Protein AF-U2AZT4-F1 (afdb_monomer_lite)

Structure (mmCIF, N/CA/C/O backbone):
data_AF-U2AZT4-F1
#
_entry.id   AF-U2AZT4-F1
#
loop_
_atom_site.group_PDB
_atom_site.id
_atom_site.type_symbol
_atom_site.label_atom_id
_atom_site.label_alt_id
_atom_site.label_comp_id
_atom_site.label_asym_id
_atom_site.label_entity_id
_atom_site.label_seq_id
_atom_site.pdbx_PDB_ins_code
_atom_site.Cartn_x
_atom_site.Cartn_y
_atom_site.Cartn_z
_atom_site.occupancy
_atom_site.B_iso_or_equiv
_atom_site.auth_seq_id
_atom_site.auth_comp_id
_atom_site.auth_asym_id
_atom_site.auth_atom_id
_atom_site.pdbx_PDB_model_num
ATOM 1 N N . MET A 1 1 ? 0.809 1.625 20.264 1.00 67.44 1 MET A N 1
ATOM 2 C CA . MET A 1 1 ? 0.785 0.722 19.097 1.00 67.44 1 MET A CA 1
ATOM 3 C C . MET A 1 1 ? 2.201 0.553 18.581 1.00 67.44 1 MET A C 1
ATOM 5 O O . MET A 1 1 ? 2.754 1.514 18.062 1.00 67.44 1 MET A O 1
ATOM 9 N N . GLY A 1 2 ? 2.819 -0.617 18.776 1.00 77.88 2 GLY A N 1
ATOM 10 C CA . GLY A 1 2 ? 4.212 -0.861 18.359 1.00 77.88 2 GLY A CA 1
ATOM 11 C C . GLY A 1 2 ? 4.451 -0.686 16.851 1.00 77.88 2 GLY A C 1
ATOM 12 O O . GLY A 1 2 ? 5.544 -0.302 16.452 1.00 77.88 2 GLY A O 1
ATOM 13 N N . GLY A 1 3 ? 3.412 -0.861 16.024 1.00 85.12 3 GLY A N 1
ATOM 14 C CA . GLY A 1 3 ? 3.492 -0.715 14.567 1.00 85.12 3 GLY A CA 1
ATOM 15 C C . GLY A 1 3 ? 3.894 0.680 14.079 1.00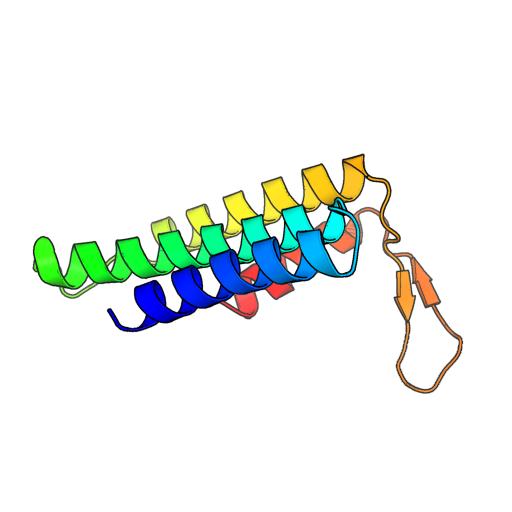 85.12 3 GLY A C 1
ATOM 16 O O . GLY A 1 3 ? 4.586 0.788 13.074 1.00 85.12 3 GLY A O 1
ATOM 17 N N . VAL A 1 4 ? 3.560 1.750 14.812 1.00 89.44 4 VAL A N 1
ATOM 18 C CA . VAL A 1 4 ? 3.944 3.123 14.423 1.00 89.44 4 VAL A CA 1
ATOM 19 C C . VAL A 1 4 ? 5.463 3.294 14.431 1.00 89.44 4 VAL A C 1
ATOM 21 O O . VAL A 1 4 ? 6.015 3.897 13.514 1.00 89.44 4 VAL A O 1
ATOM 24 N N . MET A 1 5 ? 6.140 2.717 15.429 1.00 92.12 5 MET A N 1
ATOM 25 C CA . MET A 1 5 ? 7.602 2.752 15.514 1.00 92.12 5 MET A CA 1
ATOM 26 C C . MET A 1 5 ? 8.234 2.000 14.342 1.00 92.12 5 MET A C 1
ATOM 28 O O . MET A 1 5 ? 9.164 2.510 13.729 1.00 92.12 5 MET A O 1
ATOM 32 N N . ILE A 1 6 ? 7.687 0.832 13.990 1.00 93.50 6 ILE A N 1
ATOM 33 C CA . ILE A 1 6 ? 8.176 0.017 12.870 1.00 93.50 6 ILE A CA 1
ATOM 34 C C . ILE A 1 6 ? 8.046 0.782 11.549 1.00 93.50 6 ILE A C 1
ATOM 36 O O . ILE A 1 6 ? 9.004 0.858 10.787 1.00 93.50 6 ILE A O 1
ATOM 40 N N . ILE A 1 7 ? 6.887 1.388 11.292 1.00 93.81 7 ILE A N 1
ATOM 41 C CA . ILE A 1 7 ? 6.633 2.124 10.048 1.00 93.81 7 ILE A CA 1
ATOM 42 C C . ILE A 1 7 ? 7.537 3.352 9.942 1.00 93.81 7 ILE A C 1
ATOM 44 O O . ILE A 1 7 ? 8.127 3.581 8.888 1.00 93.81 7 ILE A O 1
ATOM 48 N N . LEU A 1 8 ? 7.706 4.103 11.034 1.00 93.69 8 LEU A N 1
ATOM 49 C CA . LEU A 1 8 ? 8.655 5.216 11.083 1.00 93.69 8 LEU A CA 1
ATOM 50 C C . LEU A 1 8 ? 10.078 4.758 10.764 1.00 93.69 8 LEU A C 1
ATOM 52 O O . LEU A 1 8 ? 10.746 5.381 9.940 1.00 93.69 8 LEU A O 1
ATOM 56 N N . SER A 1 9 ? 10.529 3.655 11.367 1.00 95.12 9 SER A N 1
ATOM 57 C CA . SER A 1 9 ? 11.845 3.084 11.076 1.00 95.12 9 SER A CA 1
ATOM 58 C C . SER A 1 9 ? 11.981 2.682 9.607 1.00 95.12 9 SER A C 1
ATOM 60 O O . SER A 1 9 ? 12.968 3.057 8.982 1.00 95.12 9 SER A O 1
ATOM 62 N N . ILE A 1 10 ? 10.985 2.002 9.027 1.00 95.31 10 ILE A N 1
ATOM 63 C CA . ILE A 1 10 ? 10.994 1.612 7.608 1.00 95.31 10 ILE A CA 1
ATOM 64 C C . ILE A 1 10 ? 11.131 2.844 6.712 1.00 95.31 10 ILE A C 1
ATOM 66 O O . ILE A 1 10 ? 11.983 2.850 5.827 1.00 95.31 10 ILE A O 1
ATOM 70 N N . ILE A 1 11 ? 10.346 3.897 6.942 1.00 94.06 11 ILE A N 1
ATOM 71 C CA . ILE A 1 11 ? 10.368 5.108 6.107 1.00 94.06 11 ILE A CA 1
ATOM 72 C C . ILE A 1 11 ? 11.731 5.789 6.177 1.00 94.06 11 ILE A C 1
ATOM 74 O O . ILE A 1 11 ? 12.332 6.071 5.142 1.00 94.06 11 ILE A O 1
ATOM 78 N N . VAL A 1 12 ? 12.234 6.026 7.391 1.00 94.81 12 VAL A N 1
ATOM 79 C CA . VAL A 1 12 ? 13.513 6.713 7.593 1.00 94.81 12 VAL A CA 1
ATOM 80 C C . VAL A 1 12 ? 14.648 5.907 6.972 1.00 94.81 12 VAL A C 1
ATOM 82 O O . VAL A 1 12 ? 15.431 6.454 6.198 1.00 94.81 12 VAL A O 1
ATOM 85 N N . THR A 1 13 ? 14.721 4.604 7.249 1.00 94.88 13 THR A N 1
ATOM 86 C CA . THR A 1 13 ? 15.767 3.745 6.688 1.00 94.88 13 THR A CA 1
ATOM 87 C C . THR A 1 13 ? 15.674 3.669 5.167 1.00 94.88 13 THR A C 1
ATOM 89 O O . THR A 1 13 ? 16.699 3.797 4.506 1.00 94.88 13 THR A O 1
ATOM 92 N N . THR A 1 14 ? 14.475 3.529 4.599 1.00 94.44 14 THR A N 1
ATOM 93 C CA . THR A 1 14 ? 14.282 3.438 3.142 1.00 94.44 14 THR A CA 1
ATOM 94 C C . THR A 1 14 ? 14.711 4.731 2.448 1.00 94.44 14 THR A C 1
ATOM 96 O O . THR A 1 14 ? 15.463 4.680 1.482 1.00 94.44 14 THR A O 1
ATOM 99 N N . ILE A 1 15 ? 14.336 5.902 2.976 1.00 92.50 15 ILE A N 1
ATOM 100 C CA . ILE A 1 15 ? 14.741 7.196 2.403 1.00 92.50 15 ILE A CA 1
ATOM 101 C C . ILE A 1 15 ? 16.258 7.396 2.495 1.00 92.50 15 ILE A C 1
ATOM 103 O O . ILE A 1 15 ? 16.887 7.743 1.498 1.00 92.50 15 ILE A O 1
ATOM 107 N N . VAL A 1 16 ? 16.856 7.159 3.667 1.00 94.25 16 VAL A N 1
ATOM 108 C CA . VAL A 1 16 ? 18.300 7.361 3.879 1.00 94.25 16 VAL A CA 1
ATOM 109 C C . VAL A 1 16 ? 19.124 6.409 3.016 1.00 94.25 16 VAL A C 1
ATOM 111 O O . VAL A 1 16 ? 20.115 6.821 2.414 1.00 94.25 16 VAL A O 1
ATOM 114 N N . MET A 1 17 ? 18.728 5.136 2.943 1.00 93.88 17 MET A N 1
ATOM 115 C CA . MET A 1 17 ? 19.446 4.142 2.148 1.00 93.88 17 MET A CA 1
ATOM 116 C C . MET A 1 17 ? 19.299 4.412 0.657 1.00 93.88 17 MET A C 1
ATOM 118 O O . MET A 1 17 ? 20.307 4.376 -0.047 1.00 93.88 17 MET A O 1
ATOM 122 N N . THR A 1 18 ? 18.100 4.760 0.181 1.00 92.25 18 THR A N 1
ATOM 123 C CA . THR A 1 18 ? 17.926 5.122 -1.225 1.00 92.25 18 THR A CA 1
ATOM 124 C C . THR A 1 18 ? 18.751 6.348 -1.573 1.00 92.25 18 THR A C 1
ATOM 126 O O . THR A 1 18 ? 19.521 6.268 -2.511 1.00 92.25 18 THR A O 1
ATOM 129 N N . GLN A 1 19 ? 18.715 7.428 -0.788 1.00 90.06 19 GLN A N 1
ATOM 130 C CA . GLN A 1 19 ? 19.529 8.618 -1.079 1.00 90.06 19 GLN A CA 1
ATOM 131 C C . GLN A 1 19 ? 21.039 8.343 -1.113 1.00 90.06 19 GLN A C 1
ATOM 133 O O . GLN A 1 19 ? 21.775 9.046 -1.801 1.00 90.06 19 GLN A O 1
ATOM 138 N N . LYS A 1 20 ? 21.518 7.355 -0.348 1.00 90.69 20 LYS A N 1
ATOM 139 C CA . LYS A 1 20 ? 22.946 7.043 -0.249 1.00 90.69 20 LYS A CA 1
ATOM 140 C C . LYS A 1 20 ? 23.432 6.057 -1.314 1.00 90.69 20 LYS A C 1
ATOM 142 O O . LYS A 1 20 ? 24.595 6.129 -1.701 1.00 90.69 20 LYS A O 1
ATOM 147 N N . PHE A 1 21 ? 22.588 5.115 -1.732 1.00 90.25 21 PHE A N 1
ATOM 148 C CA . PHE A 1 21 ? 23.001 3.966 -2.546 1.00 90.25 21 PHE A CA 1
ATOM 149 C C . PHE A 1 21 ? 22.249 3.825 -3.874 1.00 90.25 21 PHE A C 1
ATOM 151 O O . PHE A 1 21 ? 22.604 2.958 -4.669 1.00 90.25 21 PHE A O 1
ATOM 158 N N . SER A 1 22 ? 21.210 4.623 -4.121 1.00 90.12 22 SER A N 1
ATOM 159 C CA . SER A 1 22 ? 20.369 4.504 -5.312 1.00 90.12 22 SER A CA 1
ATOM 160 C C . SER A 1 22 ? 19.689 5.837 -5.663 1.00 90.12 22 SER A C 1
ATOM 162 O O . SER A 1 22 ? 20.007 6.887 -5.111 1.00 90.12 22 SER A O 1
ATOM 164 N N . GLU A 1 23 ? 18.754 5.801 -6.605 1.00 89.50 23 GLU A N 1
ATOM 165 C CA . GLU A 1 23 ? 17.908 6.934 -6.970 1.00 89.50 23 GLU A CA 1
ATOM 166 C C . GLU A 1 23 ? 16.470 6.675 -6.518 1.00 89.50 23 GLU A C 1
ATOM 168 O O . GLU A 1 23 ? 16.046 5.533 -6.329 1.00 89.50 23 GLU A O 1
ATOM 173 N N . ILE A 1 24 ? 15.705 7.748 -6.312 1.00 89.50 24 ILE A N 1
ATOM 174 C CA . ILE A 1 24 ? 14.295 7.628 -5.937 1.00 89.50 24 ILE A CA 1
ATOM 175 C C . ILE A 1 24 ? 13.526 7.130 -7.157 1.00 89.50 24 ILE A C 1
ATOM 177 O O . ILE A 1 24 ? 13.278 7.887 -8.095 1.00 89.50 24 ILE A O 1
ATOM 181 N N . SER A 1 25 ? 13.144 5.856 -7.125 1.00 90.75 25 SER A N 1
ATOM 182 C CA . SER A 1 25 ? 12.405 5.216 -8.204 1.00 90.75 25 SER A CA 1
ATOM 183 C C . SER A 1 25 ? 10.886 5.268 -7.960 1.00 90.75 25 SER A C 1
ATOM 185 O O . SER A 1 25 ? 10.442 5.301 -6.802 1.00 90.75 25 SER A O 1
ATOM 187 N N . PRO A 1 26 ? 10.048 5.268 -9.014 1.00 90.62 26 PRO A N 1
ATOM 188 C CA . PRO A 1 26 ? 8.595 5.266 -8.846 1.00 90.62 26 PRO A CA 1
ATOM 189 C C . PRO A 1 26 ? 8.072 4.029 -8.095 1.00 90.62 26 PRO A C 1
ATOM 191 O O . PRO A 1 26 ? 7.112 4.137 -7.335 1.00 90.62 26 PRO A O 1
ATOM 194 N N . GLU A 1 27 ? 8.732 2.876 -8.229 1.00 91.62 27 GLU A N 1
ATOM 195 C CA . GLU A 1 27 ? 8.422 1.637 -7.503 1.00 91.62 27 GLU A CA 1
ATOM 196 C C . GLU A 1 27 ? 8.605 1.817 -5.995 1.00 91.62 27 GLU A C 1
ATOM 198 O O . GLU A 1 27 ? 7.735 1.440 -5.210 1.00 91.62 27 GLU A O 1
ATOM 203 N N . MET A 1 28 ? 9.716 2.434 -5.580 1.00 92.62 28 MET A N 1
ATOM 204 C CA . MET A 1 28 ? 9.993 2.716 -4.171 1.00 92.62 28 MET A CA 1
ATOM 205 C C . MET A 1 28 ? 8.907 3.614 -3.575 1.00 92.62 28 MET A C 1
ATOM 207 O O . MET A 1 28 ? 8.386 3.329 -2.494 1.00 92.62 28 MET A O 1
ATOM 211 N N . VAL A 1 29 ? 8.546 4.689 -4.281 1.00 93.19 29 VAL A N 1
ATOM 212 C CA . VAL A 1 29 ? 7.504 5.626 -3.836 1.00 93.19 29 VAL A CA 1
ATOM 213 C C . VAL A 1 29 ? 6.158 4.913 -3.715 1.00 93.19 29 VAL A C 1
ATOM 215 O O . VAL A 1 29 ? 5.448 5.098 -2.725 1.00 93.19 29 VAL A O 1
ATOM 218 N N . LEU A 1 30 ? 5.829 4.056 -4.681 1.00 94.19 30 LEU A N 1
ATOM 219 C CA . LEU A 1 30 ? 4.590 3.289 -4.691 1.00 94.19 30 LEU A CA 1
ATOM 220 C C . LEU A 1 30 ? 4.515 2.291 -3.519 1.00 94.19 30 LEU A C 1
ATOM 222 O O . LEU A 1 30 ? 3.484 2.196 -2.850 1.00 94.19 30 LEU A O 1
ATOM 226 N N . LEU A 1 31 ? 5.610 1.589 -3.215 1.00 93.88 31 LEU A N 1
ATOM 227 C CA . LEU A 1 31 ? 5.694 0.671 -2.072 1.00 93.88 31 LEU A CA 1
ATOM 228 C C . LEU A 1 31 ? 5.608 1.405 -0.729 1.00 93.88 31 LEU A C 1
ATOM 230 O O . LEU A 1 31 ? 4.913 0.946 0.185 1.00 93.88 31 LEU A O 1
ATOM 234 N N . LEU A 1 32 ? 6.267 2.561 -0.603 1.00 94.88 32 LEU A N 1
ATOM 235 C CA . LEU A 1 32 ? 6.149 3.407 0.586 1.00 94.88 32 LEU A CA 1
ATOM 236 C C . LEU A 1 32 ? 4.723 3.925 0.768 1.00 94.88 32 LEU A C 1
ATOM 238 O O . LEU A 1 32 ? 4.230 3.919 1.894 1.00 94.88 32 LEU A O 1
ATOM 242 N N . PHE A 1 33 ? 4.043 4.310 -0.315 1.00 95.31 33 PHE A N 1
ATOM 243 C CA . PHE A 1 33 ? 2.638 4.711 -0.280 1.00 95.31 33 PHE A CA 1
ATOM 244 C C . PHE A 1 33 ? 1.741 3.596 0.268 1.00 95.31 33 PHE A C 1
ATOM 246 O O 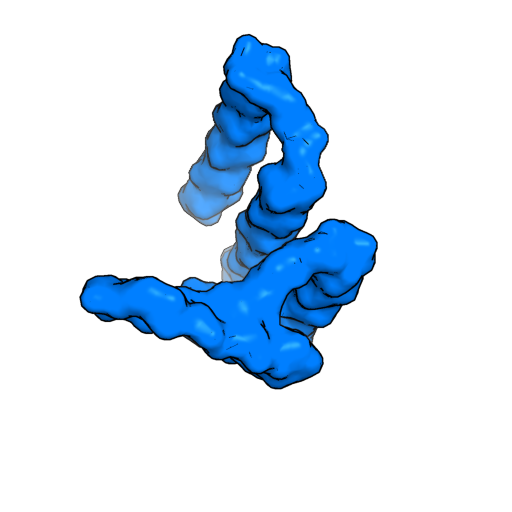. PHE A 1 33 ? 0.959 3.850 1.181 1.00 95.31 33 PHE A O 1
ATOM 253 N N . VAL A 1 34 ? 1.873 2.361 -0.229 1.00 95.31 34 VAL A N 1
ATOM 254 C CA . VAL A 1 34 ? 1.083 1.220 0.269 1.00 95.31 34 VAL A CA 1
ATOM 255 C C . VAL A 1 34 ? 1.395 0.949 1.738 1.00 95.31 34 VAL A C 1
ATOM 257 O O . VAL A 1 34 ? 0.480 0.848 2.553 1.00 95.31 34 VAL A O 1
ATOM 260 N N . THR A 1 35 ? 2.678 0.905 2.098 1.00 94.88 35 THR A N 1
ATOM 261 C CA . THR A 1 35 ? 3.121 0.650 3.478 1.00 94.88 35 THR A CA 1
ATOM 262 C C . THR A 1 35 ? 2.552 1.688 4.447 1.00 94.88 35 THR A C 1
ATOM 264 O O . THR A 1 35 ? 2.013 1.342 5.498 1.00 94.88 35 THR A O 1
ATOM 267 N N . LEU A 1 36 ? 2.616 2.968 4.072 1.00 95.12 36 LEU A N 1
ATOM 268 C CA . LEU A 1 36 ? 2.030 4.066 4.834 1.00 95.12 36 LEU A CA 1
ATOM 269 C C . LEU A 1 36 ? 0.505 4.000 4.872 1.00 95.12 36 LEU A C 1
ATOM 271 O O . LEU A 1 36 ? -0.076 4.189 5.934 1.00 95.12 36 LEU A O 1
ATOM 275 N N . GLY A 1 37 ? -0.147 3.721 3.745 1.00 94.88 37 GLY A N 1
ATOM 276 C CA . GLY A 1 37 ? -1.602 3.647 3.643 1.00 94.88 37 GLY A CA 1
ATOM 277 C C . GLY A 1 37 ? -2.187 2.585 4.571 1.00 94.88 37 GLY A C 1
ATOM 278 O O . GLY A 1 37 ? -3.055 2.888 5.390 1.00 94.88 37 GLY A O 1
ATOM 279 N N . TYR A 1 38 ? -1.666 1.357 4.506 1.00 94.12 38 TYR A N 1
ATOM 280 C CA . TYR A 1 38 ? -2.079 0.270 5.402 1.00 94.12 38 TYR A CA 1
ATOM 281 C C . TYR A 1 38 ? -1.672 0.533 6.852 1.00 94.12 38 TYR A C 1
ATOM 283 O O . TYR A 1 38 ? -2.435 0.255 7.777 1.00 94.12 38 TYR A O 1
ATOM 291 N N . GLY A 1 39 ? -0.509 1.151 7.049 1.00 93.69 39 GLY A N 1
ATOM 292 C CA . GLY A 1 39 ? -0.042 1.628 8.339 1.00 93.69 39 GLY A CA 1
ATOM 293 C C . GLY A 1 39 ? -0.992 2.591 9.037 1.00 93.69 39 GLY A C 1
ATOM 294 O O . GLY A 1 39 ? -1.338 2.401 10.202 1.00 93.69 39 GLY A O 1
ATOM 295 N N . LEU A 1 40 ? -1.437 3.618 8.313 1.00 93.62 40 LEU A N 1
ATOM 296 C CA . LEU A 1 40 ? -2.400 4.605 8.791 1.00 93.62 40 LEU A CA 1
ATOM 297 C C . LEU A 1 40 ? -3.761 3.966 9.051 1.00 93.62 40 LEU A C 1
ATOM 299 O O . LEU A 1 40 ? -4.395 4.273 10.056 1.00 93.62 40 LEU A O 1
ATOM 303 N N . LEU A 1 41 ? -4.195 3.053 8.184 1.00 93.31 41 LEU A N 1
ATOM 304 C CA . LEU A 1 41 ? -5.458 2.340 8.342 1.00 93.31 41 LEU A CA 1
ATOM 305 C C . LEU A 1 41 ? -5.467 1.466 9.608 1.00 93.31 41 LEU A C 1
ATOM 307 O O . LEU A 1 41 ? -6.440 1.494 10.360 1.00 93.31 41 LEU A O 1
ATOM 311 N N . GLY A 1 42 ? -4.364 0.763 9.888 1.00 92.12 42 GLY A N 1
ATOM 312 C CA . GLY A 1 42 ? -4.165 0.028 1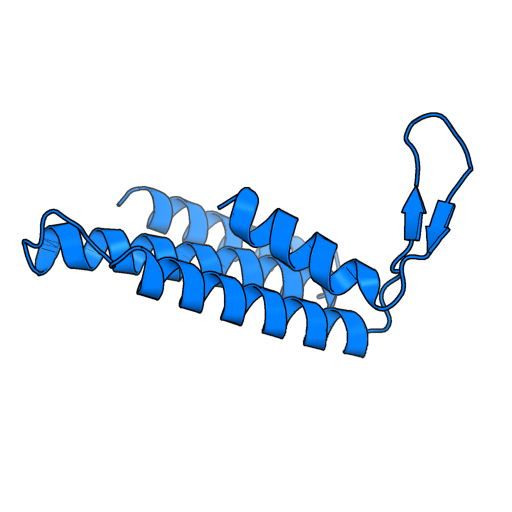1.140 1.00 92.12 42 GLY A CA 1
ATOM 313 C C . GLY A 1 42 ? -4.076 0.950 12.356 1.00 92.12 42 GLY A C 1
ATOM 314 O O . GLY A 1 42 ? -4.747 0.719 13.357 1.00 92.12 42 GLY A O 1
ATOM 315 N N . PHE A 1 43 ? -3.334 2.057 12.252 1.00 92.00 43 PHE A N 1
ATOM 316 C CA . PHE A 1 43 ? -3.240 3.044 13.328 1.00 92.00 43 PHE A CA 1
ATOM 317 C C . PHE A 1 43 ? -4.597 3.663 13.681 1.00 92.00 43 PHE A C 1
ATOM 319 O O . PHE A 1 43 ? -4.886 3.862 14.858 1.00 92.00 43 PHE A O 1
ATOM 326 N N . LEU A 1 44 ? -5.437 3.962 12.689 1.00 91.06 44 LEU A N 1
ATOM 327 C CA . LEU A 1 44 ? -6.780 4.490 12.919 1.00 91.06 44 LEU A CA 1
ATOM 328 C C . LEU A 1 44 ? -7.675 3.474 13.638 1.00 91.06 44 LEU A C 1
ATOM 330 O O . LEU A 1 44 ? -8.439 3.868 14.520 1.00 91.06 44 LEU A O 1
ATOM 334 N N . ASP A 1 45 ? -7.578 2.187 13.295 1.00 90.50 45 ASP A N 1
ATOM 335 C CA . ASP A 1 45 ? -8.356 1.105 13.926 1.00 90.50 45 ASP A CA 1
ATOM 336 C C . ASP A 1 45 ? -8.050 1.023 15.420 1.00 90.50 45 ASP A C 1
ATOM 338 O O . ASP A 1 45 ? -8.914 1.137 16.297 1.00 90.50 45 ASP A O 1
ATOM 342 N N . ASP A 1 46 ? -6.757 0.973 15.682 1.00 89.69 46 ASP A N 1
ATOM 343 C CA . ASP A 1 46 ? -6.141 0.963 16.986 1.00 89.69 46 ASP A CA 1
ATOM 344 C C . ASP A 1 46 ? -6.458 2.221 17.812 1.00 89.69 46 ASP A C 1
ATOM 346 O O . ASP A 1 46 ? -6.795 2.139 18.999 1.00 89.69 46 ASP A O 1
ATOM 350 N N . TYR A 1 47 ? -6.391 3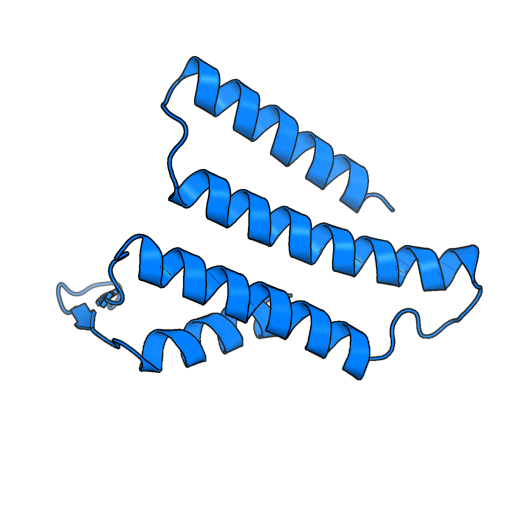.397 17.186 1.00 89.00 47 TYR A N 1
ATOM 351 C CA . TYR A 1 47 ? -6.710 4.672 17.818 1.00 89.00 47 TYR A CA 1
ATOM 352 C C . TYR A 1 47 ? -8.181 4.734 18.234 1.00 89.00 47 TYR A C 1
ATOM 354 O O . TYR A 1 47 ? -8.484 5.096 19.372 1.00 89.00 47 TYR A O 1
ATOM 362 N N . ILE A 1 48 ? -9.108 4.337 17.357 1.00 88.19 48 ILE A N 1
ATOM 363 C CA . ILE A 1 48 ? -10.546 4.307 17.666 1.00 88.19 48 ILE A CA 1
ATOM 364 C C . ILE A 1 48 ? -10.827 3.330 18.810 1.00 88.19 48 ILE A C 1
ATOM 366 O O . ILE A 1 48 ? -11.608 3.635 19.716 1.00 88.19 48 ILE A O 1
ATOM 370 N N . LYS A 1 49 ? -10.160 2.175 18.813 1.00 86.81 49 LYS A N 1
ATOM 371 C CA . LYS A 1 49 ? -10.335 1.172 19.860 1.00 86.81 49 LYS A CA 1
ATOM 372 C C . LYS A 1 49 ? -9.903 1.681 21.233 1.00 86.81 49 LYS A C 1
ATOM 374 O O . LYS A 1 49 ? -10.646 1.534 22.203 1.00 86.81 49 LYS A O 1
ATOM 379 N N . VAL A 1 50 ? -8.728 2.303 21.312 1.00 87.62 50 VAL A N 1
ATOM 380 C CA . VAL A 1 50 ? -8.134 2.748 22.581 1.00 87.62 50 VAL A CA 1
ATOM 381 C C . VAL A 1 50 ? -8.713 4.085 23.045 1.00 87.62 50 VAL A C 1
ATOM 383 O O . VAL A 1 50 ? -9.139 4.208 24.191 1.00 87.62 50 VAL A O 1
ATOM 386 N N . VAL A 1 51 ? -8.746 5.091 22.168 1.00 86.56 51 VAL A N 1
ATOM 387 C CA . VAL A 1 51 ? -9.098 6.471 22.535 1.00 86.56 51 VAL A CA 1
ATOM 388 C C . VAL A 1 51 ? -10.606 6.674 22.560 1.00 86.56 51 VAL A C 1
ATOM 390 O O . VAL A 1 51 ? -11.128 7.237 23.520 1.00 86.56 51 VAL A O 1
ATOM 393 N N . MET A 1 52 ? -11.330 6.170 21.554 1.00 82.75 52 MET A N 1
ATOM 394 C CA . MET A 1 52 ? -12.795 6.290 21.524 1.00 82.75 52 MET A CA 1
ATOM 395 C C . MET A 1 52 ? -13.504 5.210 22.353 1.00 82.75 52 MET A C 1
ATOM 397 O O . MET A 1 52 ? -14.733 5.201 22.401 1.00 82.75 52 MET A O 1
ATOM 401 N N . LYS A 1 53 ? -12.756 4.302 23.004 1.00 82.44 53 LYS A N 1
ATOM 402 C CA . LYS A 1 53 ? -13.277 3.192 23.827 1.00 82.44 53 LYS A CA 1
ATOM 403 C C . LYS A 1 53 ? -14.327 2.336 23.101 1.00 82.44 53 LYS A C 1
ATOM 405 O O . LYS A 1 53 ? -15.233 1.777 23.718 1.00 82.44 53 LYS A O 1
ATOM 410 N N . ARG A 1 54 ? -14.224 2.237 21.771 1.00 79.25 54 ARG A N 1
ATOM 411 C CA . ARG A 1 54 ? -15.103 1.407 20.939 1.00 79.25 54 ARG A CA 1
ATOM 412 C C . ARG A 1 54 ? -14.440 0.053 20.729 1.00 79.25 54 ARG A C 1
ATOM 414 O O . ARG A 1 54 ? -13.509 -0.056 19.943 1.00 79.25 54 ARG A O 1
ATOM 421 N N . ASN A 1 55 ? -14.958 -0.993 21.372 1.00 74.12 55 ASN A N 1
ATOM 422 C CA . ASN A 1 55 ? -14.358 -2.338 21.330 1.00 74.12 55 ASN A CA 1
ATOM 423 C C . ASN A 1 55 ? -14.140 -2.902 19.914 1.00 74.12 55 ASN A C 1
ATOM 425 O O . ASN A 1 55 ? -13.215 -3.685 19.712 1.00 74.12 55 ASN A O 1
ATOM 429 N N . LEU A 1 56 ? -14.981 -2.504 18.955 1.00 75.75 56 LEU A N 1
ATOM 430 C CA . LEU A 1 56 ? -14.943 -2.972 17.568 1.00 75.75 56 LEU A CA 1
ATOM 431 C C . LEU A 1 56 ? -13.884 -2.274 16.697 1.00 75.75 56 LEU A C 1
ATOM 433 O O . LEU A 1 56 ? -13.639 -2.765 15.606 1.00 75.75 56 LEU A O 1
ATOM 437 N N . GLY A 1 57 ? -13.284 -1.159 17.142 1.00 85.12 57 GLY A N 1
ATOM 438 C CA . GLY A 1 57 ? -12.401 -0.356 16.287 1.00 85.12 57 GLY A CA 1
ATOM 439 C C . GLY A 1 57 ? -13.140 0.248 15.082 1.00 85.12 57 GLY A C 1
ATOM 440 O O . GLY A 1 57 ? -14.298 0.673 15.196 1.00 85.12 57 GLY A O 1
ATOM 441 N N . LEU A 1 58 ? -12.471 0.298 13.929 1.00 86.25 58 LEU A N 1
ATOM 442 C CA . LEU A 1 58 ? -13.076 0.577 12.628 1.00 86.25 58 LEU A CA 1
ATOM 443 C C . LEU A 1 58 ? -14.071 -0.532 12.262 1.00 86.25 58 LEU A C 1
ATOM 445 O O . LEU A 1 58 ? -13.814 -1.722 12.419 1.00 86.25 58 LEU A O 1
ATOM 449 N N . THR A 1 59 ? -15.220 -0.154 11.699 1.00 88.88 59 THR A N 1
ATOM 450 C CA . THR A 1 59 ? -16.152 -1.169 11.184 1.00 88.88 59 THR A CA 1
ATOM 451 C C . THR A 1 59 ? -15.536 -1.894 9.986 1.00 88.88 59 THR A C 1
ATOM 453 O O . THR A 1 59 ? -14.833 -1.279 9.181 1.00 88.88 59 THR A O 1
ATOM 456 N N . SER A 1 60 ? -15.855 -3.180 9.803 1.00 88.12 60 SER A N 1
ATOM 457 C CA . SER A 1 60 ? -15.315 -3.990 8.698 1.00 88.12 60 SER A CA 1
ATOM 458 C C . SER A 1 60 ? -15.523 -3.338 7.327 1.00 88.12 60 SER A C 1
ATOM 460 O O . SER A 1 60 ? -14.643 -3.394 6.476 1.00 88.12 60 SER A O 1
ATOM 462 N N . LYS A 1 61 ? -16.657 -2.646 7.130 1.00 90.88 61 LYS A N 1
ATOM 463 C CA . LYS A 1 61 ? -16.940 -1.892 5.900 1.00 90.88 61 LYS A CA 1
ATOM 464 C C . LYS A 1 61 ? -16.002 -0.700 5.718 1.00 90.88 61 LYS A C 1
ATOM 466 O O . LYS A 1 61 ? -15.513 -0.488 4.619 1.00 90.88 61 LYS A O 1
ATOM 471 N N . GLN A 1 62 ? -15.739 0.071 6.773 1.00 91.69 62 GLN A N 1
ATOM 472 C CA . GLN A 1 62 ? -14.829 1.217 6.689 1.00 91.69 62 GLN A CA 1
ATOM 473 C C . GLN A 1 62 ? -13.382 0.772 6.450 1.00 91.69 62 GLN A C 1
ATOM 475 O O . GLN A 1 62 ? -12.689 1.391 5.645 1.00 91.69 62 GLN A O 1
ATOM 480 N N . LYS A 1 63 ? -12.953 -0.324 7.095 1.00 91.31 63 LYS A N 1
ATOM 481 C CA . LYS A 1 63 ? -11.636 -0.929 6.859 1.00 91.31 63 LYS A CA 1
ATOM 482 C C . LYS A 1 63 ? -11.503 -1.355 5.393 1.00 91.31 63 LYS A C 1
ATOM 484 O O . LYS A 1 63 ? -10.590 -0.903 4.713 1.00 91.31 63 LYS A O 1
ATOM 489 N N . LEU A 1 64 ? -12.478 -2.114 4.887 1.00 93.62 64 LEU A N 1
ATOM 490 C CA . LEU A 1 64 ? -12.506 -2.582 3.500 1.00 93.62 64 LEU A CA 1
ATOM 491 C C . LEU A 1 64 ? -12.505 -1.427 2.487 1.00 93.62 64 LEU A C 1
ATOM 493 O O . LEU A 1 64 ? -11.754 -1.466 1.519 1.00 93.62 64 LEU A O 1
ATOM 497 N N . ILE A 1 65 ? -13.304 -0.378 2.711 1.00 94.94 65 ILE A N 1
ATOM 498 C CA . ILE A 1 65 ? -13.331 0.802 1.831 1.00 94.94 65 ILE A CA 1
ATOM 499 C C . ILE A 1 65 ? -11.950 1.462 1.768 1.00 94.94 65 ILE A C 1
ATOM 501 O O . ILE A 1 65 ? -11.484 1.783 0.678 1.00 94.94 65 ILE A O 1
ATOM 505 N N . GLY A 1 66 ? -11.272 1.635 2.907 1.00 94.44 66 GLY A N 1
ATOM 506 C CA . GLY A 1 66 ? -9.931 2.219 2.921 1.00 94.44 66 GLY A CA 1
ATOM 507 C C . GLY A 1 66 ? -8.906 1.366 2.166 1.00 94.44 66 GLY A C 1
ATOM 508 O O . GLY A 1 66 ? -8.118 1.903 1.393 1.00 94.44 66 GLY A O 1
ATOM 509 N N . GLN A 1 67 ? -8.969 0.041 2.309 1.00 95.00 67 GLN A N 1
ATOM 510 C CA . GLN A 1 67 ? -8.095 -0.889 1.583 1.00 95.00 67 GLN A CA 1
ATOM 511 C C . GLN A 1 67 ? -8.352 -0.858 0.070 1.00 95.00 67 GLN A C 1
ATOM 513 O O . GLN A 1 67 ? -7.406 -0.805 -0.716 1.00 95.00 67 GLN A O 1
ATOM 518 N N . ILE A 1 68 ? -9.623 -0.808 -0.345 1.00 95.19 68 ILE A N 1
ATOM 519 C CA . ILE A 1 68 ? -10.009 -0.669 -1.756 1.00 95.19 68 ILE A CA 1
ATOM 520 C C . ILE A 1 68 ? -9.497 0.656 -2.327 1.00 95.19 68 ILE A C 1
ATOM 522 O O . ILE A 1 68 ? -8.942 0.662 -3.422 1.00 95.19 68 ILE A O 1
ATOM 526 N N . ILE A 1 69 ? -9.632 1.770 -1.599 1.00 95.81 69 ILE A N 1
ATOM 527 C CA . ILE A 1 69 ? -9.119 3.074 -2.046 1.00 95.81 69 ILE A CA 1
ATOM 528 C C . ILE A 1 69 ? -7.603 3.006 -2.260 1.00 95.81 69 ILE A C 1
ATOM 530 O O . ILE A 1 69 ? -7.120 3.429 -3.309 1.00 95.81 69 ILE A O 1
ATOM 534 N N . ILE A 1 70 ? -6.855 2.430 -1.313 1.00 96.19 70 ILE A N 1
ATOM 535 C CA . ILE A 1 70 ? -5.400 2.264 -1.443 1.00 96.19 70 ILE A CA 1
ATOM 536 C C . ILE A 1 70 ? -5.059 1.401 -2.666 1.00 96.19 70 ILE A C 1
ATOM 538 O O . ILE A 1 70 ? -4.176 1.771 -3.436 1.00 96.19 70 ILE A O 1
ATOM 542 N N . ALA A 1 71 ? -5.777 0.296 -2.888 1.00 95.19 71 ALA A N 1
ATOM 543 C CA . ALA A 1 71 ? -5.556 -0.588 -4.033 1.00 95.19 71 ALA A CA 1
ATOM 544 C C . ALA A 1 71 ? -5.863 0.086 -5.383 1.00 95.19 71 ALA A C 1
ATOM 546 O O . ALA A 1 71 ? -5.111 -0.084 -6.342 1.00 95.19 71 ALA A O 1
ATOM 547 N N . VAL A 1 72 ? -6.931 0.885 -5.458 1.00 95.06 72 VAL A N 1
ATOM 548 C CA . VAL A 1 72 ? -7.288 1.655 -6.660 1.00 95.06 72 VAL A CA 1
ATOM 549 C C . VAL A 1 72 ? -6.224 2.701 -6.972 1.00 95.06 72 VAL A C 1
ATOM 551 O O . VAL A 1 72 ? -5.778 2.787 -8.114 1.00 95.06 72 VAL A O 1
ATOM 554 N N . VAL A 1 73 ? -5.779 3.464 -5.969 1.00 95.62 73 VAL A N 1
ATOM 555 C CA . VAL A 1 73 ? -4.715 4.463 -6.156 1.00 95.62 73 VAL A CA 1
ATOM 556 C C . VAL A 1 73 ? -3.410 3.785 -6.567 1.00 95.62 73 VAL A C 1
ATOM 558 O O . VAL A 1 73 ? -2.762 4.243 -7.505 1.00 95.62 73 VAL A O 1
ATOM 561 N N . PHE A 1 74 ? -3.057 2.666 -5.928 1.00 95.31 74 PHE A N 1
ATOM 562 C CA . PHE A 1 74 ? -1.886 1.879 -6.302 1.00 95.31 74 PHE A CA 1
ATOM 563 C C . PHE A 1 74 ? -1.945 1.458 -7.770 1.00 95.31 74 PHE A C 1
ATOM 565 O O . PHE A 1 74 ? -1.006 1.730 -8.508 1.00 95.31 74 PHE A O 1
ATOM 572 N N . TYR A 1 75 ? -3.049 0.846 -8.215 1.00 93.81 75 TYR A N 1
ATOM 573 C CA . TYR A 1 75 ? -3.179 0.387 -9.598 1.00 93.81 75 TYR A CA 1
ATOM 574 C C . TYR A 1 75 ? -3.179 1.542 -10.604 1.00 93.81 75 TYR A C 1
ATOM 576 O O . TYR A 1 75 ? -2.565 1.429 -11.660 1.00 93.81 75 TYR A O 1
ATOM 584 N N . ALA A 1 76 ? -3.814 2.670 -10.276 1.00 93.56 76 ALA A N 1
ATOM 585 C CA . ALA A 1 76 ? -3.820 3.845 -11.142 1.00 93.56 76 ALA A CA 1
ATOM 586 C C . ALA A 1 76 ? -2.402 4.389 -11.373 1.00 93.56 76 ALA A C 1
ATOM 588 O O . ALA A 1 76 ? -2.012 4.641 -12.512 1.00 93.56 76 ALA A O 1
ATOM 589 N N . VAL A 1 77 ? -1.609 4.522 -10.304 1.00 94.19 77 VAL A N 1
ATOM 590 C CA . VAL A 1 77 ? -0.208 4.954 -10.408 1.00 94.19 77 VAL A CA 1
ATOM 591 C C . VAL A 1 77 ? 0.636 3.882 -11.097 1.00 94.19 77 VAL A C 1
ATOM 593 O O . VAL A 1 77 ? 1.458 4.200 -11.950 1.00 94.19 77 VAL A O 1
ATOM 596 N N . TYR A 1 78 ? 0.396 2.609 -10.787 1.00 93.50 78 TYR A N 1
ATOM 597 C CA . TYR A 1 78 ? 1.095 1.487 -11.402 1.00 93.50 78 TYR A CA 1
ATOM 598 C C . TYR A 1 78 ? 0.917 1.468 -12.928 1.00 93.50 78 TYR A C 1
ATOM 600 O O . TYR A 1 78 ? 1.883 1.332 -13.678 1.00 93.50 78 TYR A O 1
ATOM 608 N N . HIS A 1 79 ? -0.319 1.674 -13.387 1.00 92.12 79 HIS A N 1
ATOM 609 C CA . HIS A 1 79 ? -0.650 1.768 -14.802 1.00 92.12 79 HIS A CA 1
ATOM 610 C C . HIS A 1 79 ? -0.069 3.034 -15.449 1.00 92.12 79 HIS A C 1
ATOM 612 O O . HIS A 1 79 ? 0.444 2.965 -16.561 1.00 92.12 79 HIS A O 1
ATOM 618 N N . TYR A 1 80 ? -0.074 4.172 -14.745 1.00 93.00 80 TYR A N 1
ATOM 619 C CA . TYR A 1 80 ? 0.511 5.426 -15.236 1.00 93.00 80 TYR A CA 1
ATOM 620 C C . TYR A 1 80 ? 2.008 5.296 -15.564 1.00 93.00 80 TYR A C 1
ATOM 622 O O . TYR A 1 80 ? 2.468 5.816 -16.580 1.00 93.00 80 TYR A O 1
ATOM 630 N N . TYR A 1 81 ? 2.762 4.561 -14.743 1.00 92.50 81 TYR A N 1
ATOM 631 C CA . TYR A 1 81 ? 4.182 4.285 -14.987 1.00 92.50 81 TYR A CA 1
ATOM 632 C C . TYR A 1 81 ? 4.436 3.126 -15.967 1.00 92.50 81 TYR A C 1
ATOM 634 O O . TYR A 1 81 ? 5.593 2.818 -16.238 1.00 92.50 81 TYR A O 1
ATOM 642 N N . ASN A 1 82 ? 3.388 2.526 -16.549 1.00 90.25 82 ASN A N 1
ATOM 643 C CA . ASN A 1 82 ? 3.470 1.407 -17.498 1.00 90.25 82 ASN A CA 1
ATOM 644 C C . ASN A 1 82 ? 4.296 0.224 -16.969 1.00 90.25 82 ASN A C 1
ATOM 646 O O . ASN A 1 82 ? 5.082 -0.381 -17.701 1.00 90.25 82 ASN A O 1
ATOM 650 N N . PHE A 1 83 ? 4.127 -0.106 -15.687 1.00 90.44 83 PHE A N 1
ATOM 651 C CA . PHE A 1 83 ? 4.758 -1.295 -15.126 1.00 90.44 83 PHE A CA 1
ATOM 652 C C . PHE A 1 83 ? 4.206 -2.579 -15.752 1.00 90.44 83 PHE A C 1
ATOM 654 O O . PHE A 1 83 ? 3.039 -2.651 -16.144 1.00 90.44 83 PHE A O 1
ATOM 661 N N . ALA A 1 84 ? 5.065 -3.594 -15.832 1.00 89.94 84 ALA A N 1
ATOM 662 C CA . ALA A 1 84 ? 4.762 -4.841 -16.515 1.00 89.94 84 ALA A CA 1
ATOM 663 C C . ALA A 1 84 ? 3.754 -5.694 -15.726 1.00 89.94 84 ALA A C 1
ATOM 665 O O . ALA A 1 84 ? 3.998 -6.067 -14.583 1.00 89.94 84 ALA A O 1
ATOM 666 N N . THR A 1 85 ? 2.616 -6.002 -16.348 1.00 89.88 85 THR A N 1
ATOM 667 C CA . THR A 1 85 ? 1.512 -6.782 -15.762 1.00 89.88 85 THR A CA 1
ATOM 668 C C . THR A 1 85 ? 1.650 -8.290 -15.991 1.00 89.88 85 THR A C 1
ATOM 670 O O . THR A 1 85 ? 0.659 -9.028 -15.938 1.00 89.88 85 THR A O 1
ATOM 673 N N . ASP A 1 86 ? 2.870 -8.759 -16.261 1.00 91.06 86 ASP A N 1
ATOM 674 C CA . ASP A 1 86 ? 3.170 -10.157 -16.517 1.00 91.06 86 ASP A CA 1
ATOM 675 C C . ASP A 1 86 ? 3.351 -10.951 -15.219 1.00 91.06 86 ASP A C 1
ATOM 677 O O . ASP A 1 86 ? 4.049 -10.558 -14.286 1.00 91.06 86 ASP A O 1
ATOM 681 N N . ILE A 1 87 ? 2.714 -12.119 -15.161 1.00 90.50 87 ILE A N 1
ATOM 682 C CA . ILE A 1 87 ? 2.930 -13.099 -14.102 1.00 90.50 87 ILE A CA 1
ATOM 683 C C . ILE A 1 87 ? 3.769 -14.235 -14.654 1.00 90.50 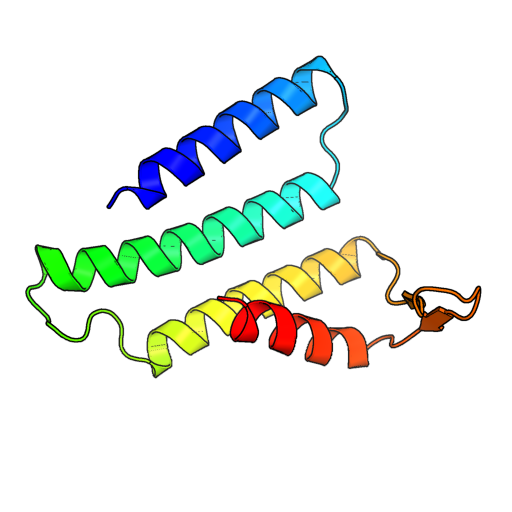87 ILE A C 1
ATOM 685 O O . ILE A 1 87 ? 3.368 -14.943 -15.580 1.00 90.50 87 ILE A O 1
ATOM 689 N N . ARG A 1 88 ? 4.930 -14.434 -14.033 1.00 90.75 88 ARG A N 1
ATOM 690 C CA . ARG A 1 88 ? 5.830 -15.544 -14.329 1.00 90.75 88 ARG A CA 1
ATOM 691 C C . ARG A 1 88 ? 5.547 -16.730 -13.417 1.00 90.75 88 ARG A C 1
ATOM 693 O O . ARG A 1 88 ? 5.435 -16.577 -12.201 1.00 90.75 88 ARG A O 1
ATOM 700 N N . ILE A 1 89 ? 5.484 -17.927 -13.999 1.00 90.25 89 ILE A N 1
ATOM 701 C CA . ILE A 1 89 ? 5.337 -19.165 -13.228 1.00 90.25 89 ILE A CA 1
ATOM 702 C C . ILE A 1 89 ? 6.709 -19.572 -12.668 1.00 90.25 89 ILE A C 1
ATOM 704 O O . ILE A 1 89 ? 7.646 -19.782 -13.449 1.00 90.25 89 ILE A O 1
ATOM 708 N N . PRO A 1 90 ? 6.855 -19.726 -11.337 1.00 87.69 90 PRO A N 1
ATOM 709 C CA . PRO A 1 90 ? 8.125 -20.114 -10.737 1.00 87.69 90 PRO A CA 1
ATOM 710 C C . PRO A 1 90 ? 8.560 -21.490 -11.257 1.00 87.69 90 PRO A C 1
ATOM 712 O O . PRO A 1 90 ? 7.795 -22.450 -11.219 1.00 87.69 90 PRO A O 1
ATOM 715 N N . GLY A 1 91 ? 9.795 -21.581 -11.752 1.00 88.25 91 GLY A N 1
ATOM 716 C CA . GLY A 1 91 ? 10.348 -22.809 -12.336 1.00 88.25 91 GLY A CA 1
ATOM 717 C C . GLY A 1 91 ? 10.169 -22.955 -13.851 1.00 88.25 91 GLY A C 1
ATOM 718 O O . GLY A 1 91 ? 10.620 -23.953 -14.404 1.00 88.25 91 GLY A O 1
ATOM 719 N N . THR A 1 92 ? 9.564 -21.978 -14.536 1.00 91.56 92 THR A N 1
ATOM 720 C CA . THR A 1 92 ? 9.485 -21.941 -16.009 1.00 91.56 92 THR A CA 1
ATOM 721 C C . THR A 1 92 ? 9.765 -20.536 -16.560 1.00 91.56 92 THR A C 1
ATOM 723 O O . THR A 1 92 ? 9.705 -19.541 -15.833 1.00 91.56 92 THR A O 1
ATOM 726 N N . ASP A 1 93 ? 10.042 -20.442 -17.863 1.00 88.62 93 ASP A N 1
ATOM 727 C CA . ASP A 1 93 ? 10.166 -19.166 -18.591 1.00 88.62 93 ASP A CA 1
ATOM 728 C C . ASP A 1 93 ? 8.830 -18.675 -19.170 1.00 88.62 93 ASP A C 1
ATOM 730 O O . ASP A 1 93 ? 8.790 -17.728 -19.950 1.00 88.62 93 ASP A O 1
ATOM 734 N N . LEU A 1 94 ? 7.722 -19.314 -18.783 1.00 89.38 94 LEU A N 1
ATOM 735 C CA . LEU A 1 94 ? 6.386 -18.899 -19.182 1.00 89.38 94 LEU A CA 1
ATOM 736 C C . LEU A 1 94 ? 5.962 -17.672 -18.368 1.00 89.38 94 LEU A C 1
ATOM 738 O O . LEU A 1 94 ? 5.887 -17.725 -17.134 1.00 89.38 94 LEU A O 1
ATOM 742 N N . SER A 1 95 ? 5.655 -16.588 -19.074 1.00 89.25 95 SER A N 1
ATOM 743 C CA . SER A 1 95 ? 5.017 -15.391 -18.535 1.00 89.25 95 SER A CA 1
ATOM 744 C C . SER A 1 95 ? 3.655 -15.172 -19.195 1.00 89.25 95 SER A C 1
ATOM 746 O O . SER A 1 95 ? 3.475 -15.400 -20.392 1.00 89.25 95 SER A O 1
ATOM 748 N N . PHE A 1 96 ? 2.678 -14.756 -18.392 1.00 90.31 96 PHE A N 1
ATOM 749 C CA . PHE A 1 96 ? 1.324 -14.441 -18.838 1.00 90.31 96 PHE A CA 1
ATOM 750 C C . PHE A 1 96 ? 1.012 -12.987 -18.517 1.00 90.31 96 PHE A C 1
ATOM 752 O O . PHE A 1 96 ? 0.983 -12.613 -17.346 1.00 90.31 96 PHE A O 1
ATOM 759 N N . ASP A 1 97 ? 0.747 -12.181 -19.541 1.00 91.00 97 ASP A N 1
ATOM 760 C CA . ASP A 1 97 ? 0.262 -10.817 -19.349 1.00 91.00 97 ASP A CA 1
ATOM 761 C C . ASP A 1 97 ? -1.240 -10.824 -19.036 1.00 91.00 97 ASP A C 1
ATOM 763 O O . ASP A 1 97 ? -2.054 -11.343 -19.804 1.00 91.00 97 ASP A O 1
ATOM 767 N N . LEU A 1 98 ? -1.608 -10.256 -17.887 1.00 88.81 98 LEU A N 1
ATOM 768 C CA . LEU A 1 98 ? -3.001 -10.147 -17.450 1.00 88.81 98 LEU A CA 1
ATOM 769 C C . LEU A 1 98 ? -3.685 -8.858 -17.905 1.00 88.81 98 LEU A C 1
ATOM 771 O O . LEU A 1 98 ? -4.915 -8.772 -17.834 1.00 88.81 98 LEU A O 1
ATOM 775 N N . GLY A 1 99 ? -2.926 -7.841 -18.322 1.00 88.94 99 GLY A N 1
ATOM 776 C CA . GLY A 1 99 ? -3.452 -6.519 -18.652 1.00 88.94 99 GLY A CA 1
ATOM 777 C C . GLY A 1 99 ? -4.393 -5.969 -17.570 1.00 88.94 99 GLY A C 1
ATOM 778 O O . GLY A 1 99 ? -4.018 -5.786 -16.412 1.00 88.94 99 GLY A O 1
ATOM 779 N N . TRP A 1 100 ? -5.659 -5.725 -17.925 1.00 87.88 100 TRP A N 1
ATOM 780 C CA . TRP A 1 100 ? -6.664 -5.180 -17.001 1.00 87.88 100 TRP A CA 1
ATOM 781 C C . TRP A 1 100 ? -7.019 -6.131 -15.844 1.00 87.88 100 TRP A C 1
ATOM 783 O O . TRP A 1 100 ? -7.343 -5.670 -14.749 1.00 87.88 100 TRP A O 1
ATOM 793 N N . ALA A 1 101 ? -6.928 -7.452 -16.047 1.00 91.81 101 ALA A N 1
ATOM 794 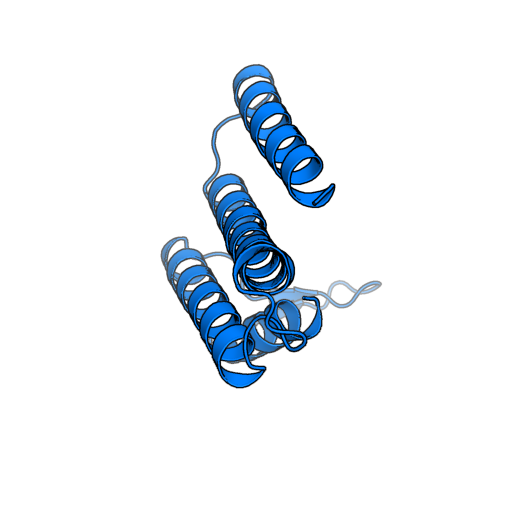C CA . ALA A 1 101 ? -7.222 -8.437 -15.003 1.00 91.81 101 ALA A CA 1
ATOM 795 C C . ALA A 1 101 ? -6.206 -8.368 -13.848 1.00 91.81 101 ALA A C 1
ATOM 797 O O . ALA A 1 101 ? -6.505 -8.790 -12.728 1.00 91.81 101 ALA A O 1
ATOM 798 N N . TYR A 1 102 ? -5.043 -7.750 -14.085 1.00 92.12 102 TYR A N 1
ATOM 799 C CA . TYR A 1 102 ? -4.048 -7.466 -13.056 1.00 92.12 102 TYR A CA 1
ATOM 800 C C . TYR A 1 102 ? -4.610 -6.582 -11.932 1.00 92.12 102 TYR A C 1
ATOM 802 O O . TYR A 1 102 ? -4.240 -6.755 -10.774 1.00 92.12 102 TYR A O 1
ATOM 810 N N . PHE A 1 103 ? -5.569 -5.694 -12.226 1.00 92.38 103 PHE A N 1
ATOM 811 C CA . PHE A 1 103 ? -6.243 -4.894 -11.197 1.00 92.38 103 PHE A CA 1
ATOM 812 C C . PHE A 1 103 ? -6.969 -5.762 -10.165 1.00 92.38 103 PHE A C 1
ATOM 814 O O . PHE A 1 103 ? -6.849 -5.533 -8.961 1.00 92.38 103 PHE A O 1
ATOM 821 N N . ILE A 1 104 ? -7.703 -6.778 -10.629 1.00 93.94 104 ILE A N 1
ATOM 822 C CA . ILE A 1 104 ? -8.443 -7.699 -9.755 1.00 93.94 104 ILE A CA 1
ATOM 823 C C . ILE A 1 104 ? -7.462 -8.454 -8.858 1.00 93.94 104 ILE A C 1
ATOM 825 O O . ILE A 1 104 ? -7.701 -8.600 -7.660 1.00 93.94 104 ILE A O 1
ATOM 829 N N . LEU A 1 105 ? -6.338 -8.886 -9.430 1.00 93.12 105 LEU A N 1
ATOM 830 C CA . LEU A 1 105 ? -5.278 -9.574 -8.706 1.00 93.12 105 LEU A CA 1
ATOM 831 C C . LEU A 1 105 ? -4.634 -8.673 -7.643 1.00 93.12 105 LEU A C 1
ATOM 833 O O . LEU A 1 105 ? -4.514 -9.085 -6.493 1.00 93.12 105 LEU A O 1
ATOM 837 N N . VAL A 1 106 ? -4.295 -7.428 -7.982 1.00 92.81 106 VAL A N 1
ATOM 838 C CA . VAL A 1 106 ? -3.782 -6.431 -7.028 1.00 92.81 106 VAL A CA 1
ATOM 839 C C . VAL A 1 106 ? -4.771 -6.191 -5.892 1.00 92.81 106 VAL A C 1
ATOM 841 O O . VAL A 1 106 ? -4.374 -6.203 -4.730 1.00 92.81 106 VAL A O 1
ATOM 844 N N . LEU A 1 107 ? -6.057 -6.002 -6.201 1.00 93.94 107 LEU A N 1
ATOM 845 C CA . LEU A 1 107 ? -7.088 -5.788 -5.187 1.00 93.94 107 LEU A CA 1
ATOM 846 C C . LEU A 1 107 ? -7.180 -6.992 -4.248 1.00 93.94 107 LEU A C 1
ATOM 848 O O . LEU A 1 107 ? -7.177 -6.819 -3.032 1.00 93.94 107 LEU A O 1
ATOM 852 N N . PHE A 1 108 ? -7.201 -8.206 -4.800 1.00 94.75 108 PHE A N 1
ATOM 853 C CA . PHE A 1 108 ? -7.235 -9.431 -4.009 1.00 94.75 108 PHE A CA 1
ATOM 854 C C . PHE A 1 108 ? -5.990 -9.589 -3.127 1.00 94.75 108 PHE A C 1
ATOM 856 O O . PHE A 1 108 ? -6.125 -9.904 -1.949 1.00 94.75 108 PHE A O 1
ATOM 863 N N . MET A 1 109 ? -4.790 -9.332 -3.653 1.00 93.31 109 MET A N 1
ATOM 864 C CA . MET A 1 109 ? -3.546 -9.459 -2.886 1.00 93.31 109 MET A CA 1
ATOM 865 C C . MET A 1 109 ? -3.427 -8.399 -1.790 1.00 93.31 109 MET A C 1
ATOM 867 O O . MET A 1 109 ? -3.066 -8.729 -0.664 1.00 93.31 109 MET A O 1
ATOM 871 N N . LEU A 1 110 ? -3.742 -7.139 -2.096 1.00 93.12 110 LEU A N 1
ATOM 872 C CA . LEU A 1 110 ? -3.618 -6.046 -1.134 1.00 93.12 110 LEU A CA 1
ATOM 873 C C . LEU A 1 110 ? -4.667 -6.143 -0.019 1.00 93.12 110 LEU A C 1
ATOM 875 O O . LEU A 1 110 ? -4.323 -5.977 1.145 1.00 93.12 110 LEU A O 1
ATOM 879 N N . VAL A 1 111 ? -5.924 -6.456 -0.352 1.00 92.56 111 VAL A N 1
ATOM 880 C CA . VAL A 1 111 ? -6.999 -6.630 0.643 1.00 92.56 111 VAL A CA 1
ATOM 881 C C . VAL A 1 111 ? -6.858 -7.962 1.388 1.00 92.56 111 VAL A C 1
ATOM 883 O O . VAL A 1 111 ? -7.103 -8.029 2.587 1.00 92.56 111 VAL A O 1
ATOM 886 N N . GLY A 1 112 ? -6.468 -9.035 0.697 1.00 89.75 112 GLY A N 1
ATOM 887 C CA . GLY A 1 112 ? -6.312 -10.365 1.290 1.00 89.75 112 GLY A CA 1
ATOM 888 C C . GLY A 1 112 ? -5.069 -10.514 2.169 1.00 89.75 112 GLY A C 1
ATOM 889 O O . GLY A 1 112 ? -5.078 -11.326 3.090 1.00 89.75 112 GLY A O 1
ATOM 890 N N . GLY A 1 113 ? -4.012 -9.739 1.906 1.00 87.12 113 GLY A N 1
ATOM 891 C CA . GLY A 1 113 ? -2.769 -9.758 2.683 1.00 87.12 113 GLY A CA 1
ATOM 892 C C . GLY A 1 113 ? -2.735 -8.820 3.896 1.00 87.12 113 GLY A C 1
ATOM 893 O O . GLY A 1 113 ? -1.756 -8.849 4.640 1.00 87.12 113 GLY A O 1
ATOM 894 N N . SER A 1 114 ? -3.752 -7.973 4.078 1.00 79.62 114 SER A N 1
ATOM 895 C CA . SER A 1 114 ? -3.791 -6.907 5.098 1.00 79.62 114 SER A CA 1
ATOM 896 C C . SER A 1 114 ? -4.407 -7.276 6.444 1.00 79.62 114 SER A C 1
ATOM 898 O O . SER A 1 114 ? -5.306 -8.144 6.460 1.00 79.62 114 SER A O 1
#

Secondary structure (DSSP, 8-state):
-HHHHHHHHHHHHHHHHHHHHS---HHHHHHHHHHHHHHHHHHHHHHHHHHS--TT-S-HHHHHHHHHHHHHHHHHHHHHTT---EEEPTTSS-EEE-TTHHHHHHHHHHHHT-

Radius of gyration: 16.83 Å; chains: 1; bounding box: 40×31×43 Å

Sequence (114 aa):
MGGVMIILSIIVTTIVMTQKFSEISPEMVLLLFVTLGYGLLGFLDDYIKVVMKRNLGLTSKQKLIGQIIIAVVFYAVYHYYNFATDIRIPGTDLSFDLGWAYFILVLFMLVGGS

pLDDT: mean 90.88, std 4.66, range [67.44, 96.19]

Foldseek 3Di:
DVLVVVLVVCVVCLVVCCVVPHDDDLVSVLVNLLSVLVSVLVVQQVCCCPVVVDVRRDDPVRSLVSLLVSLVVSVVSCVVVVPFQWDDDPPDPDIDRPVPCSSVVSSCCSSVVD